Protein AF-A0A7V7PKV4-F1 (afdb_monomer)

Mean predicted aligned error: 6.47 Å

Solvent-accessible surface area (backbone atoms only — not comparable to full-atom values): 4880 Å² total; per-residue (Å²): 133,86,79,83,59,50,59,48,75,46,79,47,92,51,94,82,29,45,33,38,28,40,42,37,65,46,56,92,76,73,42,59,77,81,42,67,68,56,52,51,53,48,49,38,59,71,44,33,90,83,26,78,72,44,38,81,70,50,75,43,84,36,85,42,92,66,84,86,79,56,100,54,48,47,19,35,39,40,27,24,30,105

Organism: NCBI:txid2615207

pLDDT: mean 80.68, std 15.25, range [34.81, 95.19]

Nearest PDB structures (foldseek):
  8bub-assembly2_E  TM=4.163E-01  e=8.975E-01  Homo sapiens
  7nxj-assembly2_C  TM=4.043E-01  e=1.088E+00  Homo sapiens
  9fmr-assembly1_H  TM=3.622E-01  e=1.318E+00  Homo sapiens
  4z9e-assembly1_B  TM=5.045E-01  e=3.913E+00  Thermoplasma volcanium GSS1
  2p9u-assembly1_D  TM=2.528E-01  e=3.913E+00  Bos taurus

Sequence (82 aa):
MQQYNAISSSPSTDPAYDYSVILRNLKPLGVDMANPVDRQKLAVAYLGDKCPNGKIVSETALKTTMPGLGPSDMDYAVRLKC

Radius of gyration: 12.4 Å; Cα contacts (8 Å, |Δi|>4): 146; chains: 1; bounding box: 32×21×31 Å

Structure (mmCIF, N/CA/C/O backbone):
data_AF-A0A7V7PKV4-F1
#
_entry.id   AF-A0A7V7PKV4-F1
#
loop_
_atom_site.group_PDB
_atom_site.id
_atom_site.type_symbol
_atom_site.label_atom_id
_atom_site.label_alt_id
_atom_site.label_comp_id
_atom_site.label_asym_id
_atom_site.label_entity_id
_atom_site.label_seq_id
_atom_site.pdbx_PDB_ins_code
_atom_site.Cartn_x
_atom_site.Cartn_y
_atom_site.Cartn_z
_atom_site.occupancy
_atom_site.B_iso_or_equiv
_atom_site.auth_seq_id
_atom_site.auth_comp_id
_atom_site.auth_asym_id
_atom_site.auth_atom_id
_atom_site.pdbx_PDB_model_num
ATOM 1 N N . MET A 1 1 ? 19.848 -9.911 8.448 1.00 34.81 1 MET A N 1
ATOM 2 C CA . MET A 1 1 ? 19.363 -10.130 7.069 1.00 34.81 1 MET A CA 1
ATOM 3 C C . MET A 1 1 ? 18.122 -9.273 6.877 1.00 34.81 1 MET A C 1
ATOM 5 O O . MET A 1 1 ? 17.090 -9.605 7.440 1.00 34.81 1 MET A O 1
ATOM 9 N N . GLN A 1 2 ? 18.231 -8.124 6.203 1.00 37.44 2 GLN A N 1
ATOM 10 C CA . GLN A 1 2 ? 17.048 -7.334 5.849 1.00 37.44 2 GLN A CA 1
ATOM 11 C C . GLN A 1 2 ? 16.333 -8.089 4.727 1.00 37.44 2 GLN A C 1
ATOM 13 O O . GLN A 1 2 ? 16.839 -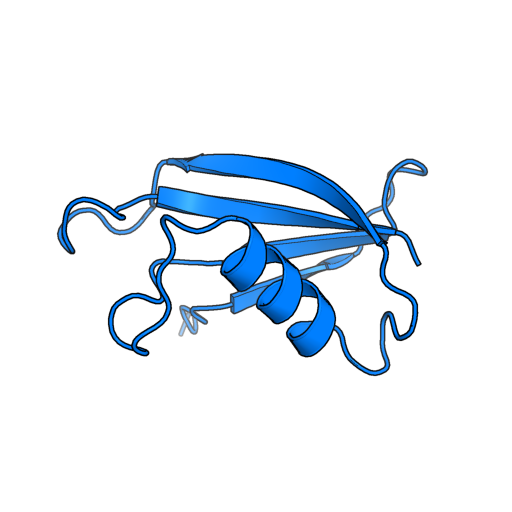8.157 3.611 1.00 37.44 2 GLN A O 1
ATOM 18 N N . GLN A 1 3 ? 15.203 -8.726 5.034 1.00 39.41 3 GLN A N 1
ATOM 19 C CA . GLN A 1 3 ? 14.285 -9.170 3.993 1.00 39.41 3 GLN A CA 1
ATOM 20 C C . GLN A 1 3 ? 13.803 -7.911 3.275 1.00 39.41 3 GLN A C 1
ATOM 22 O O . GLN A 1 3 ? 13.006 -7.142 3.813 1.00 39.41 3 GLN A O 1
ATOM 27 N N . TYR A 1 4 ? 14.327 -7.666 2.078 1.00 50.75 4 TYR A N 1
ATOM 28 C CA . TYR A 1 4 ? 13.777 -6.673 1.168 1.00 50.75 4 TYR A CA 1
ATOM 29 C C . TYR A 1 4 ? 12.441 -7.206 0.647 1.00 50.75 4 TYR A C 1
ATOM 31 O O . TYR A 1 4 ? 12.343 -7.683 -0.480 1.00 50.75 4 TYR A O 1
ATOM 39 N N . ASN A 1 5 ? 11.418 -7.202 1.501 1.00 63.31 5 ASN A N 1
ATOM 40 C CA . ASN A 1 5 ? 10.079 -7.571 1.082 1.00 63.31 5 ASN A CA 1
ATOM 41 C C . ASN A 1 5 ? 9.624 -6.543 0.050 1.00 63.31 5 ASN A C 1
ATOM 43 O O . ASN A 1 5 ? 9.669 -5.336 0.295 1.00 63.31 5 ASN A O 1
ATOM 47 N N . ALA A 1 6 ? 9.197 -7.034 -1.110 1.00 77.75 6 ALA A N 1
ATOM 48 C CA . ALA A 1 6 ? 8.713 -6.188 -2.191 1.00 77.75 6 ALA A CA 1
ATOM 49 C C . ALA A 1 6 ? 7.425 -5.431 -1.794 1.00 77.75 6 ALA A C 1
ATOM 51 O O . ALA A 1 6 ? 7.054 -4.443 -2.419 1.00 77.75 6 ALA A O 1
ATOM 52 N N . ILE A 1 7 ? 6.766 -5.864 -0.713 1.00 85.88 7 ILE A N 1
ATOM 53 C CA . ILE A 1 7 ? 5.635 -5.187 -0.082 1.00 85.88 7 ILE A CA 1
ATOM 54 C C . ILE A 1 7 ? 5.850 -5.180 1.433 1.00 85.88 7 ILE A C 1
ATOM 56 O O . ILE A 1 7 ? 6.188 -6.209 2.021 1.00 85.88 7 ILE A O 1
ATOM 60 N N . SER A 1 8 ? 5.630 -4.038 2.079 1.00 89.12 8 SER A N 1
ATOM 61 C CA . SER A 1 8 ? 5.670 -3.913 3.542 1.00 89.12 8 SER A CA 1
ATOM 62 C C . SER A 1 8 ? 4.586 -2.967 4.037 1.00 89.12 8 SER A C 1
ATOM 64 O O . SER A 1 8 ? 4.322 -1.970 3.375 1.00 89.12 8 SER A O 1
ATOM 66 N N . SER A 1 9 ? 4.008 -3.224 5.210 1.00 91.69 9 SER A N 1
ATOM 67 C CA . SER A 1 9 ? 3.060 -2.312 5.865 1.00 91.69 9 SER A CA 1
ATOM 68 C C . SER A 1 9 ? 3.581 -1.818 7.208 1.00 91.69 9 SER A C 1
ATOM 70 O O . SER A 1 9 ? 4.109 -2.619 7.982 1.00 91.69 9 SER A O 1
ATOM 72 N N . SER A 1 10 ? 3.298 -0.561 7.529 1.00 91.94 10 SER A N 1
ATOM 73 C CA . SER A 1 10 ? 3.508 0.021 8.855 1.00 91.94 10 SER A CA 1
ATOM 74 C C . SER A 1 10 ? 2.207 0.654 9.358 1.00 91.94 10 SER A C 1
ATOM 76 O O . SER A 1 10 ? 1.566 1.370 8.582 1.00 91.94 10 SER A O 1
ATOM 78 N N . PRO A 1 11 ? 1.800 0.415 10.618 1.00 93.12 11 PRO A N 1
ATOM 79 C CA . PRO A 1 11 ? 0.702 1.154 11.227 1.00 93.12 11 PRO A CA 1
ATOM 80 C C . PRO A 1 11 ? 1.086 2.629 11.396 1.00 93.12 11 PRO A C 1
ATOM 82 O O . PRO A 1 11 ? 2.266 2.975 11.497 1.00 93.12 11 PRO A O 1
ATOM 85 N N . SER A 1 12 ? 0.082 3.491 11.419 1.00 91.62 12 SER A N 1
ATOM 86 C CA . SER A 1 12 ? 0.212 4.937 11.525 1.00 91.62 12 SER A CA 1
ATOM 87 C C . SER A 1 12 ? -0.392 5.437 12.833 1.00 91.62 12 SER A C 1
ATOM 89 O O . SER A 1 12 ? -1.346 4.870 13.355 1.00 91.62 12 SER A O 1
ATOM 91 N N . THR A 1 13 ? 0.180 6.516 13.363 1.00 91.38 13 THR A N 1
ATOM 92 C CA . THR A 1 13 ? -0.380 7.266 14.497 1.00 91.38 13 THR A CA 1
ATOM 93 C C . THR A 1 13 ? -1.154 8.509 14.045 1.00 91.38 13 THR A C 1
ATOM 95 O O . THR A 1 13 ? -1.691 9.230 14.880 1.00 91.38 13 THR A O 1
ATOM 98 N N . ASP A 1 14 ? -1.166 8.804 12.743 1.00 90.94 14 ASP A N 1
ATOM 99 C CA . ASP A 1 14 ? -1.879 9.936 12.152 1.00 90.94 14 ASP A CA 1
ATOM 100 C C . ASP A 1 14 ? -3.376 9.598 12.002 1.00 90.94 14 ASP A C 1
ATOM 102 O O . ASP A 1 14 ? -3.703 8.594 11.373 1.00 90.94 14 ASP A O 1
ATOM 106 N N . PRO A 1 15 ? -4.311 10.423 12.509 1.00 89.94 15 PRO A N 1
ATOM 107 C CA . PRO A 1 15 ? -5.749 10.165 12.375 1.00 89.94 15 PRO A CA 1
ATOM 108 C C . PRO A 1 15 ? -6.264 10.156 10.921 1.00 89.94 15 PRO A C 1
ATOM 110 O O . PRO A 1 15 ? -7.391 9.710 10.660 1.00 89.94 15 PRO A O 1
ATOM 113 N N . ALA A 1 16 ? -5.483 10.655 9.959 1.00 91.19 16 ALA A N 1
ATOM 114 C CA . ALA A 1 16 ? -5.845 10.653 8.548 1.00 91.19 16 ALA A CA 1
ATOM 115 C C . ALA A 1 16 ? -5.783 9.256 7.902 1.00 91.19 16 ALA A C 1
ATOM 117 O O . ALA A 1 16 ? -6.493 9.035 6.921 1.00 91.19 16 ALA A O 1
ATOM 118 N N . TYR A 1 17 ? -4.981 8.318 8.421 1.00 93.50 17 TYR A N 1
ATOM 119 C CA . TYR A 1 17 ? -4.827 6.963 7.873 1.00 93.50 17 TYR A CA 1
ATOM 120 C C . TYR A 1 17 ? -4.258 5.993 8.917 1.00 93.50 17 TYR A C 1
ATOM 122 O O . TYR A 1 17 ? -3.385 6.368 9.691 1.00 93.50 17 TYR A O 1
ATOM 130 N N . ASP A 1 18 ? -4.678 4.729 8.883 1.00 94.00 18 ASP A N 1
ATOM 131 C CA . ASP A 1 18 ? -4.285 3.705 9.863 1.00 94.00 18 ASP A CA 1
ATOM 132 C C . ASP A 1 18 ? -3.050 2.914 9.434 1.00 94.00 18 ASP A C 1
ATOM 134 O O . ASP A 1 18 ? -2.259 2.485 10.272 1.00 94.00 18 ASP A O 1
ATOM 138 N N . TYR A 1 19 ? -2.852 2.735 8.125 1.00 94.44 19 TYR A N 1
ATOM 139 C CA . TYR A 1 19 ? -1.727 1.976 7.581 1.00 94.44 19 TYR A CA 1
ATOM 140 C C . TYR A 1 19 ? -1.067 2.688 6.407 1.00 94.44 19 TYR A C 1
ATOM 142 O O . TYR A 1 19 ? -1.721 3.309 5.571 1.00 94.44 19 TYR A O 1
ATOM 150 N N . SER A 1 20 ? 0.250 2.534 6.306 1.00 93.44 20 SER A N 1
ATOM 151 C CA . SER A 1 20 ? 1.030 2.855 5.114 1.00 93.44 20 SER A CA 1
ATOM 152 C C . SER A 1 20 ? 1.620 1.570 4.549 1.00 93.44 20 SER A C 1
ATOM 154 O O . SER A 1 20 ? 2.347 0.862 5.247 1.00 93.44 20 SER A O 1
ATOM 156 N N . VAL A 1 21 ? 1.306 1.260 3.295 1.00 92.62 21 VAL A N 1
ATOM 157 C CA . VAL A 1 21 ? 1.838 0.112 2.562 1.00 92.62 21 VAL A CA 1
ATOM 158 C C . VAL A 1 21 ? 2.838 0.614 1.532 1.00 92.62 21 VAL A C 1
ATOM 160 O O . VAL A 1 21 ? 2.490 1.379 0.638 1.00 92.62 21 VAL A O 1
ATOM 163 N N . ILE A 1 22 ? 4.086 0.179 1.653 1.00 91.31 22 ILE A N 1
ATOM 164 C CA . ILE A 1 22 ? 5.146 0.466 0.692 1.00 91.31 22 ILE A CA 1
ATOM 165 C C . ILE A 1 22 ? 5.219 -0.687 -0.306 1.00 91.31 22 ILE A C 1
ATOM 167 O O . ILE A 1 22 ? 5.459 -1.831 0.084 1.00 91.31 22 ILE A O 1
ATOM 171 N N . LEU A 1 23 ? 5.052 -0.360 -1.582 1.00 88.19 23 LEU A N 1
ATOM 172 C CA . LEU A 1 23 ? 5.219 -1.246 -2.727 1.00 88.19 23 LEU A CA 1
ATOM 173 C C . LEU A 1 23 ? 6.551 -0.919 -3.402 1.00 88.19 23 LEU A C 1
ATOM 175 O O . LEU A 1 23 ? 6.759 0.211 -3.846 1.00 88.19 23 LEU A O 1
ATOM 179 N N . ARG A 1 24 ? 7.452 -1.897 -3.470 1.00 83.81 24 ARG A N 1
ATOM 180 C CA . ARG A 1 24 ? 8.797 -1.759 -4.032 1.00 83.81 24 ARG A CA 1
ATOM 181 C C . ARG A 1 24 ? 8.922 -2.633 -5.263 1.00 83.81 24 ARG A C 1
ATOM 183 O O . ARG A 1 24 ? 8.831 -3.852 -5.155 1.00 83.81 24 ARG A O 1
ATOM 190 N N . ASN A 1 25 ? 9.133 -1.990 -6.406 1.00 70.62 25 ASN A N 1
ATOM 191 C CA . ASN A 1 25 ? 9.528 -2.597 -7.674 1.00 70.62 25 ASN A CA 1
ATOM 192 C C . ASN A 1 25 ? 8.997 -4.024 -7.928 1.00 70.62 25 ASN A C 1
ATOM 194 O O . ASN A 1 25 ? 9.749 -4.993 -8.014 1.00 70.62 25 ASN A O 1
ATOM 198 N N . LEU A 1 26 ? 7.673 -4.147 -8.042 1.00 73.00 26 LEU A N 1
ATOM 199 C CA . LEU A 1 26 ? 6.981 -5.427 -8.227 1.00 73.00 26 LEU A CA 1
ATOM 200 C C . LEU A 1 26 ? 6.926 -5.887 -9.689 1.00 73.00 26 LEU A C 1
ATOM 202 O O . LEU A 1 26 ? 6.273 -6.882 -10.003 1.00 73.00 26 LEU A O 1
ATOM 206 N N . LYS A 1 27 ? 7.634 -5.198 -10.589 1.00 67.75 27 LYS A N 1
ATOM 207 C CA . LYS A 1 27 ? 7.719 -5.559 -12.006 1.00 67.75 27 LYS A CA 1
ATOM 208 C C . LYS A 1 27 ? 8.204 -7.002 -12.236 1.00 67.75 27 LYS A C 1
ATOM 210 O O . LYS A 1 27 ? 7.618 -7.665 -13.091 1.00 67.75 27 LYS A O 1
ATOM 215 N N . PRO A 1 28 ? 9.180 -7.551 -11.476 1.00 63.53 28 PRO A N 1
ATOM 216 C CA . PRO A 1 28 ? 9.556 -8.964 -11.587 1.00 63.53 28 PRO A CA 1
ATOM 217 C C . PRO A 1 28 ? 8.419 -9.942 -11.253 1.00 63.53 28 PRO A C 1
ATOM 219 O O . PRO A 1 28 ? 8.471 -11.095 -11.663 1.00 63.53 28 PRO A O 1
ATOM 222 N N . LEU A 1 29 ? 7.391 -9.491 -10.528 1.00 67.88 29 LEU A N 1
ATOM 223 C CA . LEU A 1 29 ? 6.201 -10.274 -10.187 1.00 67.88 29 LEU A CA 1
ATOM 224 C C . LEU A 1 29 ? 5.051 -10.068 -11.189 1.00 67.88 29 LEU A C 1
ATOM 226 O O . LEU A 1 29 ? 3.936 -10.513 -10.937 1.00 67.88 29 LEU A O 1
ATOM 230 N N . GLY A 1 30 ? 5.302 -9.384 -12.311 1.00 70.94 30 GLY A N 1
ATOM 231 C CA . GLY A 1 30 ? 4.300 -9.119 -13.345 1.00 70.94 30 GLY A CA 1
ATOM 232 C C . GLY A 1 30 ? 3.274 -8.045 -12.974 1.00 70.94 30 GLY A C 1
ATOM 233 O O . GLY A 1 30 ? 2.276 -7.901 -13.673 1.00 70.94 30 GLY A O 1
ATOM 234 N N . VAL A 1 31 ? 3.501 -7.290 -11.894 1.00 73.06 31 VAL A N 1
ATOM 235 C CA . VAL A 1 31 ? 2.625 -6.185 -11.483 1.00 73.06 31 VAL A CA 1
ATOM 236 C C . VAL A 1 31 ? 3.024 -4.918 -12.232 1.00 73.06 31 VAL A C 1
ATOM 238 O O . VAL A 1 31 ? 4.179 -4.483 -12.155 1.00 73.06 31 VAL A O 1
ATOM 241 N N . ASP A 1 32 ? 2.063 -4.296 -12.918 1.00 76.94 32 ASP 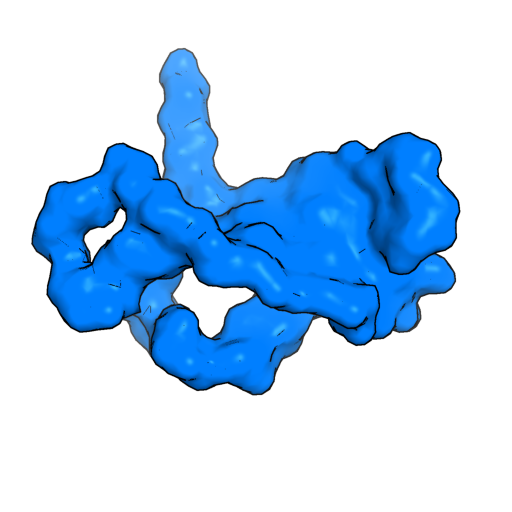A N 1
ATOM 242 C CA . ASP A 1 32 ? 2.273 -2.989 -13.531 1.00 76.94 32 ASP A CA 1
ATOM 243 C C . ASP A 1 32 ? 2.210 -1.883 -12.473 1.00 76.94 32 ASP A C 1
ATOM 245 O O . ASP A 1 32 ? 1.160 -1.343 -12.121 1.00 76.94 32 ASP A O 1
ATOM 249 N N . MET A 1 33 ? 3.388 -1.522 -11.976 1.00 77.25 33 MET A N 1
ATOM 250 C CA . MET A 1 33 ? 3.555 -0.437 -11.020 1.00 77.25 33 MET A CA 1
ATOM 251 C C . MET A 1 33 ? 3.283 0.948 -11.616 1.00 77.25 33 MET A C 1
ATOM 253 O O . MET A 1 33 ? 3.249 1.900 -10.844 1.00 77.25 33 MET A O 1
ATOM 257 N N . ALA A 1 34 ? 3.065 1.108 -12.928 1.00 78.25 34 ALA A N 1
ATOM 258 C CA . ALA A 1 34 ? 2.596 2.367 -13.508 1.00 78.25 34 ALA A CA 1
ATOM 259 C C . ALA A 1 34 ? 1.085 2.570 -13.298 1.00 78.25 34 ALA A C 1
ATOM 261 O O . ALA A 1 34 ? 0.636 3.712 -13.156 1.00 78.25 34 ALA A O 1
ATOM 262 N N . ASN A 1 35 ? 0.310 1.491 -13.157 1.00 83.94 35 ASN A N 1
ATOM 263 C CA . ASN A 1 35 ? -1.136 1.553 -12.974 1.00 83.94 35 ASN A CA 1
ATOM 264 C C . ASN A 1 35 ? -1.538 1.765 -11.492 1.00 83.94 35 ASN A C 1
ATOM 266 O O . ASN A 1 35 ? -1.350 0.865 -10.669 1.00 83.94 35 ASN A O 1
ATOM 270 N N . PRO A 1 36 ? -2.146 2.912 -11.120 1.00 85.31 36 PRO A N 1
ATOM 271 C CA . PRO A 1 36 ? -2.591 3.163 -9.743 1.00 85.31 36 PRO A CA 1
ATOM 272 C C . PRO A 1 36 ? -3.617 2.153 -9.239 1.00 85.31 36 PRO A C 1
ATOM 274 O O . PRO A 1 36 ? -3.633 1.839 -8.051 1.00 85.31 36 PRO A O 1
ATOM 277 N N . VAL A 1 37 ? -4.461 1.619 -10.122 1.00 87.94 37 VAL A N 1
ATOM 278 C CA . VAL A 1 37 ? -5.511 0.674 -9.728 1.00 87.94 37 VAL A CA 1
ATOM 279 C C . VAL A 1 37 ? -4.901 -0.627 -9.209 1.00 87.94 37 VAL A C 1
ATOM 281 O O . VAL A 1 37 ? -5.359 -1.157 -8.197 1.00 87.94 37 VAL A O 1
ATOM 284 N N . ASP A 1 38 ? -3.848 -1.119 -9.859 1.00 85.62 38 ASP A N 1
ATOM 285 C CA . ASP A 1 38 ? -3.192 -2.368 -9.467 1.00 85.62 38 ASP A CA 1
ATOM 286 C C . ASP A 1 38 ? -2.414 -2.194 -8.161 1.00 85.62 38 ASP A C 1
ATOM 288 O O . ASP A 1 38 ? -2.517 -3.036 -7.265 1.00 85.62 38 ASP A O 1
ATOM 292 N N . ARG A 1 39 ? -1.738 -1.049 -7.991 1.00 89.12 39 ARG A N 1
ATOM 293 C CA . ARG A 1 39 ? -1.071 -0.684 -6.730 1.00 89.12 39 ARG A CA 1
ATOM 294 C C . ARG A 1 39 ? -2.049 -0.649 -5.557 1.00 89.12 39 ARG A C 1
ATOM 296 O O . ARG A 1 39 ? -1.798 -1.247 -4.512 1.00 89.12 39 ARG A O 1
ATOM 303 N N . GLN A 1 40 ? -3.186 0.015 -5.732 1.00 89.81 40 GLN A N 1
ATOM 304 C CA . GLN A 1 40 ? -4.197 0.157 -4.685 1.00 89.81 40 GLN A CA 1
ATOM 305 C C . GLN A 1 40 ? -4.845 -1.180 -4.322 1.00 89.81 40 GLN A C 1
ATOM 307 O O . GLN A 1 40 ? -4.942 -1.507 -3.139 1.00 89.81 40 GLN A O 1
ATOM 312 N N . LYS A 1 41 ? -5.236 -1.981 -5.323 1.00 88.94 41 LYS A N 1
ATOM 313 C CA . L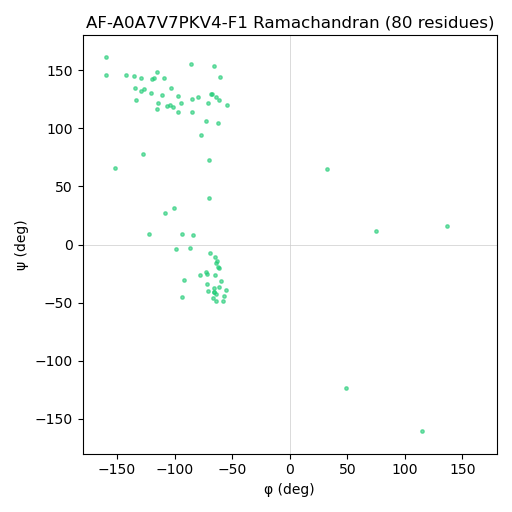YS A 1 41 ? -5.780 -3.330 -5.101 1.00 88.94 41 LYS A CA 1
ATOM 314 C C . LYS A 1 41 ? -4.808 -4.197 -4.317 1.00 88.94 41 LYS A C 1
ATOM 316 O O . LYS A 1 41 ? -5.214 -4.871 -3.375 1.00 88.94 41 LYS A O 1
ATOM 321 N N . LEU A 1 42 ? -3.531 -4.152 -4.683 1.00 89.56 42 LEU A N 1
ATOM 322 C CA . LEU A 1 42 ? -2.502 -4.925 -4.014 1.00 89.56 42 LEU A CA 1
ATOM 323 C C . LEU A 1 42 ? -2.290 -4.473 -2.566 1.00 89.56 42 LEU A C 1
ATOM 325 O O . LEU A 1 42 ? -2.156 -5.317 -1.686 1.00 89.56 42 LEU A O 1
ATOM 329 N N . ALA A 1 43 ? -2.300 -3.165 -2.301 1.00 91.12 43 ALA A N 1
ATOM 330 C CA . ALA A 1 43 ? -2.155 -2.637 -0.948 1.00 91.12 43 ALA A CA 1
ATOM 331 C C . ALA A 1 43 ? -3.322 -3.044 -0.030 1.00 91.12 43 ALA A C 1
ATOM 333 O O . ALA A 1 43 ? -3.086 -3.458 1.105 1.00 91.12 43 ALA A O 1
ATOM 334 N N . VAL A 1 44 ? -4.564 -2.989 -0.527 1.00 91.69 44 VAL A N 1
ATOM 335 C CA . VAL A 1 44 ? -5.749 -3.466 0.210 1.00 91.69 44 VAL A CA 1
ATOM 336 C C . VAL A 1 44 ? -5.658 -4.975 0.449 1.00 91.69 44 VAL A C 1
ATOM 338 O O . VAL A 1 44 ? -5.799 -5.428 1.583 1.00 91.69 44 VAL A O 1
ATOM 341 N N . ALA A 1 45 ? -5.355 -5.752 -0.596 1.00 90.06 45 ALA A N 1
ATOM 342 C CA . ALA A 1 45 ? -5.233 -7.205 -0.502 1.00 90.06 45 ALA A CA 1
ATOM 343 C C . ALA A 1 45 ? -4.119 -7.641 0.463 1.00 90.06 45 ALA A C 1
ATOM 345 O O . ALA A 1 45 ? -4.287 -8.615 1.191 1.00 90.06 45 ALA A O 1
ATOM 346 N N . TYR A 1 46 ? -3.003 -6.908 0.503 1.00 90.44 46 TYR A N 1
ATOM 347 C CA . TYR A 1 46 ? -1.889 -7.182 1.409 1.00 90.44 46 TYR A CA 1
ATOM 348 C C . TYR A 1 46 ? -2.260 -6.978 2.883 1.00 90.44 46 TYR A C 1
ATOM 350 O O . TYR A 1 46 ? -1.798 -7.733 3.738 1.00 90.44 46 TYR A O 1
ATOM 358 N N . LEU A 1 47 ? -3.081 -5.969 3.200 1.00 89.69 47 LEU A N 1
ATOM 359 C CA . LEU A 1 47 ? -3.546 -5.764 4.574 1.00 89.69 47 LEU A CA 1
ATOM 360 C C . LEU A 1 47 ? -4.562 -6.827 5.001 1.00 89.69 47 LEU A C 1
ATOM 362 O O . LEU A 1 47 ? -4.549 -7.213 6.172 1.00 89.69 47 LEU A O 1
ATOM 366 N N . GLY A 1 48 ? -5.398 -7.312 4.076 1.00 89.50 48 GLY A N 1
ATOM 367 C CA . GLY A 1 48 ? -6.352 -8.395 4.321 1.00 89.50 48 GLY A CA 1
ATOM 368 C C . GLY A 1 48 ? -7.167 -8.163 5.596 1.00 89.50 48 GLY A C 1
ATOM 369 O O . GLY A 1 48 ? -7.759 -7.100 5.780 1.00 89.50 48 GLY A O 1
ATOM 370 N N . ASP A 1 49 ? -7.121 -9.124 6.520 1.00 88.62 49 ASP A N 1
ATOM 371 C CA . ASP A 1 49 ? -7.867 -9.090 7.787 1.00 88.62 49 ASP A CA 1
ATOM 372 C C . ASP A 1 49 ? -7.482 -7.935 8.724 1.00 88.62 49 ASP A C 1
ATOM 374 O O . ASP A 1 49 ? -8.258 -7.570 9.606 1.00 88.62 49 ASP A O 1
ATOM 378 N N . LYS A 1 50 ? -6.304 -7.319 8.546 1.00 88.06 50 LYS A N 1
ATOM 379 C CA . LYS A 1 50 ? -5.904 -6.143 9.339 1.00 88.06 50 LYS A CA 1
ATOM 380 C C . LYS A 1 50 ? -6.675 -4.886 8.945 1.00 88.06 50 LYS A C 1
ATOM 382 O O . LYS A 1 50 ? -6.740 -3.950 9.737 1.00 88.06 50 LYS A O 1
ATOM 387 N N . CYS A 1 51 ? -7.201 -4.842 7.721 1.00 90.12 51 CYS A N 1
ATOM 388 C CA . CYS A 1 51 ? -7.941 -3.707 7.181 1.00 90.12 51 CYS A CA 1
ATOM 389 C C . CYS A 1 51 ? -8.964 -4.173 6.124 1.00 90.12 51 CYS A C 1
ATOM 391 O O . CYS A 1 51 ? -8.834 -3.838 4.943 1.00 90.12 51 CYS A O 1
ATOM 393 N N . PRO A 1 52 ? -9.992 -4.948 6.519 1.00 87.00 52 PRO A N 1
ATOM 394 C CA . PRO A 1 52 ? -10.896 -5.616 5.577 1.00 87.00 52 PRO A CA 1
ATOM 395 C C . PRO A 1 52 ? -11.738 -4.635 4.749 1.00 87.00 52 PRO A C 1
ATOM 397 O O . PRO A 1 52 ? -12.128 -4.944 3.628 1.00 87.00 52 PRO A O 1
ATOM 400 N N . ASN A 1 53 ? -11.980 -3.432 5.279 1.00 88.31 53 ASN A N 1
ATOM 401 C CA . ASN A 1 53 ? -12.694 -2.347 4.603 1.00 88.31 53 ASN A CA 1
ATOM 402 C C . ASN A 1 53 ? -11.756 -1.203 4.185 1.00 88.31 53 ASN A C 1
ATOM 404 O O . ASN A 1 53 ? -12.188 -0.052 4.108 1.00 88.31 53 ASN A O 1
ATOM 408 N N . GLY A 1 54 ? -10.474 -1.508 3.957 1.00 87.81 54 GLY A N 1
ATOM 409 C CA . GLY A 1 54 ? -9.444 -0.513 3.688 1.00 87.81 54 GLY A CA 1
ATOM 410 C C . GLY A 1 54 ? -9.794 0.409 2.525 1.00 87.81 54 GLY A C 1
ATOM 411 O O . GLY A 1 54 ? -9.963 -0.024 1.385 1.00 87.81 54 GLY A O 1
ATOM 412 N N . LYS A 1 55 ? -9.869 1.707 2.813 1.00 92.81 55 LYS A N 1
ATOM 413 C CA . LYS A 1 55 ? -10.061 2.769 1.826 1.00 92.81 55 LYS A CA 1
ATOM 414 C C . LYS A 1 55 ? -8.744 3.468 1.564 1.00 92.81 55 LYS A C 1
ATOM 416 O O . LYS A 1 55 ? -8.033 3.835 2.496 1.00 92.81 55 LYS A O 1
ATOM 421 N N . ILE A 1 56 ? -8.438 3.698 0.293 1.00 93.75 56 ILE A N 1
ATOM 422 C CA . ILE A 1 56 ? -7.259 4.470 -0.094 1.00 93.75 56 ILE A CA 1
ATOM 423 C C . ILE A 1 56 ? -7.498 5.938 0.254 1.00 93.75 56 ILE A C 1
ATOM 425 O O . ILE A 1 56 ? -8.452 6.544 -0.229 1.00 93.75 56 ILE A O 1
ATOM 429 N N . VAL A 1 57 ? -6.626 6.506 1.083 1.00 94.44 57 VAL A N 1
ATOM 430 C CA . VAL A 1 57 ? -6.669 7.926 1.463 1.00 94.44 57 VAL A CA 1
ATOM 431 C C . VAL A 1 57 ? -5.768 8.743 0.552 1.00 94.44 57 VAL A C 1
ATOM 433 O O . VAL A 1 57 ? -6.135 9.820 0.094 1.00 94.44 57 VAL A O 1
ATOM 436 N N . SER A 1 58 ? -4.558 8.244 0.310 1.00 92.94 58 SER A N 1
ATOM 437 C CA . SER A 1 58 ? -3.593 8.887 -0.575 1.00 92.94 58 SER A CA 1
ATOM 438 C C . SER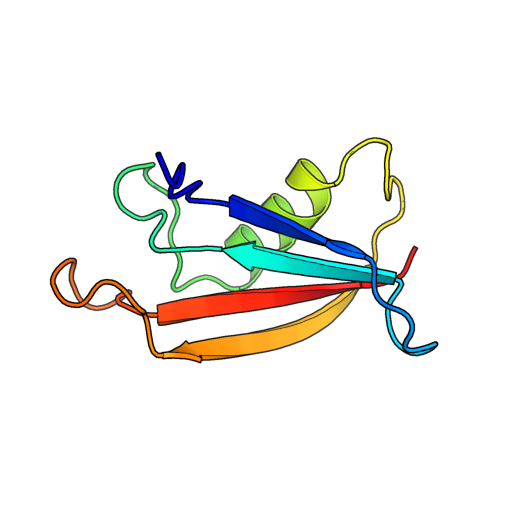 A 1 58 ? -2.542 7.896 -1.050 1.00 92.94 58 SER A C 1
ATOM 440 O O . SER A 1 58 ? -2.328 6.842 -0.452 1.00 92.94 58 SER A O 1
ATOM 442 N N . GLU A 1 59 ? -1.868 8.265 -2.129 1.00 92.19 59 GLU A N 1
ATOM 443 C CA . GLU A 1 59 ? -0.708 7.560 -2.648 1.00 92.19 59 GLU A CA 1
ATOM 444 C C . GLU A 1 59 ? 0.420 8.570 -2.860 1.00 92.19 59 GLU A C 1
ATOM 446 O O . GLU A 1 59 ? 0.185 9.722 -3.226 1.00 92.19 59 GLU A O 1
ATOM 451 N N . THR A 1 60 ? 1.655 8.165 -2.596 1.00 90.44 60 THR A N 1
ATOM 452 C CA . THR A 1 60 ? 2.839 8.988 -2.834 1.00 9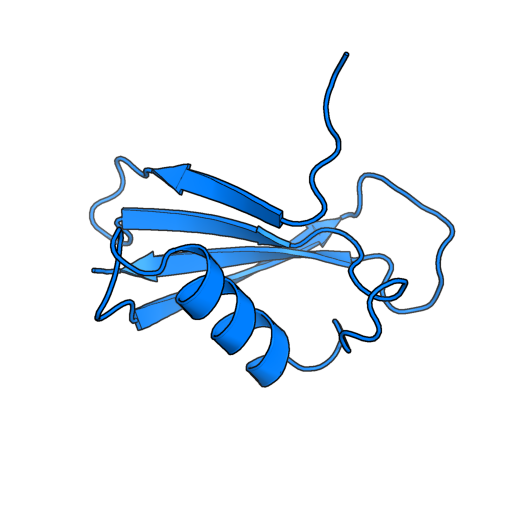0.44 60 THR A CA 1
ATOM 453 C C . THR A 1 60 ? 3.893 8.158 -3.543 1.00 90.44 60 THR A C 1
ATOM 455 O O . THR A 1 60 ? 4.300 7.109 -3.044 1.00 90.44 60 THR A O 1
ATOM 458 N N . ALA A 1 61 ? 4.346 8.643 -4.699 1.00 87.50 61 ALA A N 1
ATOM 459 C CA . ALA A 1 61 ? 5.521 8.096 -5.357 1.00 87.50 61 ALA A CA 1
ATOM 460 C C . ALA A 1 61 ? 6.764 8.428 -4.524 1.00 87.50 61 ALA A C 1
ATOM 462 O O . ALA A 1 61 ? 6.992 9.572 -4.125 1.00 87.50 61 ALA A O 1
ATOM 463 N N . LEU A 1 62 ? 7.561 7.410 -4.253 1.00 83.88 62 LEU A N 1
ATOM 464 C CA . LEU A 1 62 ? 8.816 7.481 -3.537 1.00 83.88 62 LEU A CA 1
ATOM 465 C C . LEU A 1 62 ? 9.950 7.228 -4.525 1.00 83.88 62 LEU A C 1
ATOM 467 O O . LEU A 1 62 ? 9.861 6.381 -5.417 1.00 83.88 62 LEU A O 1
ATOM 471 N N . LYS A 1 63 ? 11.057 7.944 -4.332 1.00 74.06 63 LYS A N 1
ATOM 472 C CA . LYS A 1 63 ? 12.288 7.654 -5.062 1.00 74.06 63 LYS A CA 1
ATOM 473 C C . LYS A 1 63 ? 12.729 6.235 -4.703 1.00 74.06 63 LYS A C 1
ATOM 475 O O . LYS A 1 63 ? 12.877 5.945 -3.516 1.00 74.06 63 LYS A O 1
ATOM 480 N N . THR A 1 64 ? 12.916 5.368 -5.701 1.00 67.19 64 THR A N 1
ATOM 481 C CA . THR A 1 64 ? 13.297 3.983 -5.412 1.00 67.19 64 THR A CA 1
ATOM 482 C C . THR A 1 64 ? 14.628 3.925 -4.677 1.00 67.19 64 THR A C 1
ATOM 484 O O . THR A 1 64 ? 15.557 4.697 -4.937 1.00 67.19 64 THR A O 1
ATOM 487 N N . THR A 1 65 ? 14.718 2.970 -3.763 1.00 63.25 65 THR A N 1
ATOM 488 C CA . THR A 1 65 ? 15.980 2.599 -3.116 1.00 63.25 65 THR A CA 1
ATOM 489 C C . THR A 1 65 ? 16.769 1.563 -3.926 1.00 63.25 65 THR A C 1
ATOM 491 O O . THR A 1 65 ? 17.895 1.239 -3.554 1.00 63.25 65 THR A O 1
ATOM 494 N N . MET A 1 66 ? 16.215 1.077 -5.047 1.00 60.28 66 MET A N 1
ATOM 495 C CA . MET A 1 66 ? 16.808 0.066 -5.930 1.00 60.28 66 MET A CA 1
ATOM 496 C C . MET A 1 66 ? 16.836 0.545 -7.395 1.00 60.28 66 MET A C 1
ATOM 498 O O . MET A 1 66 ? 15.988 0.139 -8.190 1.00 60.28 66 MET A O 1
ATOM 502 N N . PRO A 1 67 ? 17.781 1.424 -7.771 1.00 53.22 67 PRO A N 1
ATOM 503 C CA . PRO A 1 67 ? 17.910 1.888 -9.152 1.00 53.22 67 PRO A CA 1
ATOM 504 C C . PRO A 1 67 ? 18.369 0.743 -10.073 1.00 53.22 67 PRO A C 1
ATOM 506 O O . PRO A 1 67 ? 19.369 0.091 -9.769 1.00 53.22 67 PRO A O 1
ATOM 509 N N . GLY A 1 68 ? 17.682 0.515 -11.203 1.00 52.72 68 GLY A N 1
ATOM 510 C CA . GLY A 1 68 ? 18.184 -0.374 -12.265 1.00 52.72 68 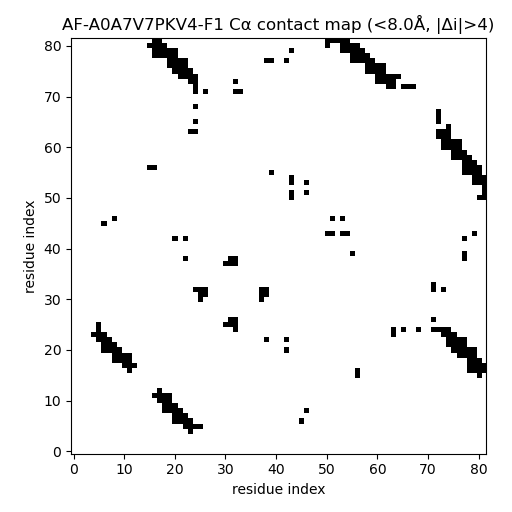GLY A CA 1
ATOM 511 C C . GLY A 1 68 ? 17.202 -1.362 -12.907 1.00 52.72 68 GLY A C 1
ATOM 512 O O . GLY A 1 68 ? 17.661 -2.296 -13.561 1.00 52.72 68 GLY A O 1
ATOM 513 N N . LEU A 1 69 ? 15.883 -1.213 -12.752 1.00 53.66 69 LEU A N 1
ATOM 514 C CA . LEU A 1 69 ? 14.891 -2.214 -13.193 1.00 53.66 69 LEU A CA 1
ATOM 515 C C . LEU A 1 69 ? 13.838 -1.665 -14.189 1.00 53.66 69 LEU A C 1
ATOM 517 O O . LEU A 1 69 ? 12.924 -2.381 -14.630 1.00 53.66 69 LEU A O 1
ATOM 521 N N . GLY A 1 70 ? 14.035 -0.442 -14.685 1.00 52.03 70 GLY A N 1
ATOM 522 C CA . GLY A 1 70 ? 13.369 0.110 -15.867 1.00 52.03 70 GLY A CA 1
ATOM 523 C C . GLY A 1 70 ? 12.455 1.301 -15.550 1.00 52.03 70 GLY A C 1
ATOM 5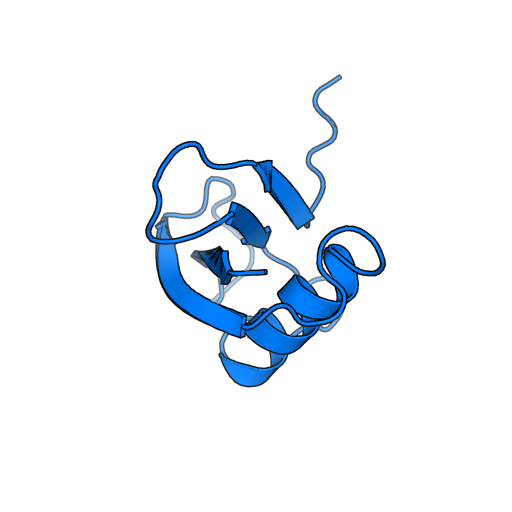24 O O . GLY A 1 70 ? 12.591 1.924 -14.507 1.00 52.03 70 GLY A O 1
ATOM 525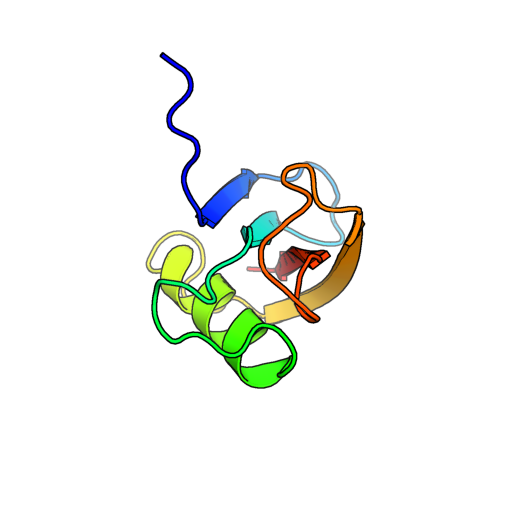 N N . PRO A 1 71 ? 11.495 1.653 -16.427 1.00 51.34 71 PRO A N 1
ATOM 526 C CA . PRO A 1 71 ? 10.707 2.885 -16.274 1.00 51.34 71 PRO A CA 1
ATOM 527 C C . PRO A 1 71 ? 9.809 2.923 -15.020 1.00 51.34 71 PRO A C 1
ATOM 529 O O . PRO A 1 71 ? 9.297 3.983 -14.677 1.00 51.34 71 PRO A O 1
ATOM 532 N N . SER A 1 72 ? 9.647 1.794 -14.320 1.00 55.16 72 SER A N 1
ATOM 533 C CA . SER A 1 72 ? 8.923 1.669 -13.046 1.00 55.16 72 SER A CA 1
ATOM 534 C C . SER A 1 72 ? 9.860 1.622 -11.828 1.00 55.16 72 SER A C 1
ATOM 536 O O . SER A 1 72 ? 9.528 0.993 -10.826 1.00 55.16 72 SER A O 1
ATOM 538 N N . ASP A 1 73 ? 11.015 2.288 -11.895 1.00 64.38 73 ASP A N 1
ATOM 539 C CA . ASP A 1 73 ? 11.969 2.488 -10.787 1.00 64.38 73 ASP A CA 1
ATOM 540 C C . ASP A 1 73 ? 11.419 3.458 -9.708 1.00 64.38 73 ASP A C 1
ATOM 542 O O . ASP A 1 73 ? 12.123 4.324 -9.188 1.00 64.38 73 ASP A O 1
ATOM 546 N N . MET A 1 74 ? 10.132 3.356 -9.380 1.00 74.88 74 MET A N 1
ATOM 547 C CA . MET A 1 74 ? 9.462 4.140 -8.344 1.00 74.88 74 MET A CA 1
ATOM 548 C C . MET A 1 74 ? 8.903 3.176 -7.304 1.00 74.88 74 MET A C 1
ATOM 550 O O . MET A 1 74 ? 8.212 2.209 -7.637 1.00 74.88 74 MET A O 1
ATOM 554 N N . ASP A 1 75 ? 9.187 3.462 -6.040 1.00 84.56 75 ASP A N 1
ATOM 555 C CA . ASP A 1 75 ? 8.477 2.825 -4.940 1.00 84.56 75 ASP A CA 1
ATOM 556 C C . ASP A 1 75 ? 7.200 3.641 -4.689 1.00 84.56 75 ASP A C 1
ATOM 558 O O . ASP A 1 75 ? 7.138 4.827 -5.008 1.00 84.56 75 ASP A O 1
ATOM 562 N N . TYR A 1 76 ? 6.160 3.042 -4.124 1.00 88.50 76 TYR A N 1
ATOM 563 C CA . TYR A 1 76 ? 4.920 3.760 -3.825 1.00 88.50 76 TYR A CA 1
ATOM 564 C C . TYR A 1 76 ? 4.519 3.520 -2.381 1.00 88.50 76 TYR A C 1
ATOM 566 O O . TYR A 1 76 ? 4.493 2.379 -1.930 1.00 88.50 76 TYR A O 1
ATOM 574 N N . ALA A 1 77 ? 4.189 4.591 -1.665 1.00 91.56 77 ALA A N 1
ATOM 575 C CA . ALA A 1 77 ? 3.507 4.514 -0.384 1.00 91.56 77 ALA A CA 1
ATOM 576 C C . ALA A 1 77 ? 2.009 4.716 -0.605 1.00 91.56 77 ALA A C 1
ATOM 578 O O . ALA A 1 77 ? 1.573 5.801 -0.988 1.00 91.56 77 ALA A O 1
ATOM 579 N N . VAL A 1 78 ? 1.228 3.676 -0.342 1.00 93.50 78 VAL A N 1
ATOM 580 C CA . VAL A 1 78 ? -0.231 3.704 -0.368 1.00 93.50 78 VAL A CA 1
ATOM 581 C C . VAL A 1 78 ? -0.720 3.807 1.072 1.00 93.50 78 VAL A C 1
ATOM 583 O O . VAL A 1 78 ? -0.443 2.931 1.889 1.00 93.50 78 VAL A O 1
ATOM 586 N N . ARG A 1 79 ? -1.433 4.883 1.403 1.00 95.19 79 ARG A N 1
ATOM 587 C CA . ARG A 1 79 ? -2.000 5.101 2.737 1.00 95.19 79 ARG A CA 1
ATOM 588 C C . ARG A 1 79 ? -3.456 4.668 2.756 1.00 95.19 79 ARG A C 1
ATOM 590 O O . ARG A 1 79 ? -4.245 5.110 1.916 1.00 95.19 79 ARG A O 1
ATOM 597 N N . LEU A 1 80 ? -3.802 3.826 3.722 1.00 94.88 80 LEU A N 1
ATOM 598 C CA . LEU A 1 80 ? -5.126 3.240 3.870 1.00 94.88 80 LEU A CA 1
ATOM 599 C C . LEU A 1 8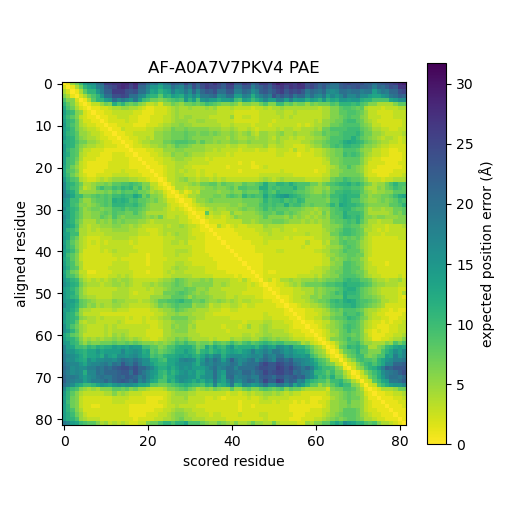0 ? -5.748 3.615 5.207 1.00 94.88 80 LEU A C 1
ATOM 601 O O . LEU A 1 80 ? -5.062 3.659 6.229 1.00 94.88 80 LEU A O 1
ATOM 605 N N . LYS A 1 81 ? -7.058 3.842 5.170 1.00 94.31 81 LYS A N 1
ATOM 606 C CA . LYS A 1 81 ? -7.909 4.015 6.338 1.00 94.31 81 LYS A CA 1
ATOM 607 C C . LYS A 1 81 ? -8.842 2.825 6.481 1.00 94.31 81 LYS A C 1
ATOM 609 O O . LYS A 1 81 ? -9.509 2.452 5.510 1.00 94.31 81 LYS A O 1
ATOM 614 N N . CYS A 1 82 ? -8.851 2.254 7.671 1.00 89.81 82 CYS A N 1
ATOM 615 C CA . CYS A 1 82 ? -9.831 1.289 8.129 1.00 89.81 82 CYS A CA 1
ATOM 616 C C . CYS A 1 82 ? -10.872 2.047 8.988 1.00 89.81 82 CYS A C 1
ATOM 618 O O . CYS A 1 82 ? -11.981 1.501 9.112 1.00 89.81 82 CYS A O 1
#

Secondary structure (DSSP, 8-state):
-----SEEEEE--STT-SEEEEE---GGGT--TT-HHHHHHHHHHHHGGGSTTPEEEEEEEEE-SS--S-TT-EEEEEEEE-

Foldseek 3Di:
DPPPPQKDKDADPDPLFGIKIKHADCVVVVQDLVDPVSVQVVRQVVCPPVCVPKDFRDKDWAQAPDPDDPPNNTMMITTIHD